Protein AF-A0A7C3KY10-F1 (afdb_monomer_lite)

Structure (mmCIF, N/CA/C/O backbone):
data_AF-A0A7C3KY10-F1
#
_entry.id   AF-A0A7C3KY10-F1
#
loop_
_atom_site.group_PDB
_atom_site.id
_atom_site.type_symbol
_atom_site.label_atom_id
_atom_site.label_alt_id
_atom_site.label_comp_id
_atom_site.label_asym_id
_atom_site.label_entity_id
_atom_site.label_seq_id
_atom_site.pdbx_PDB_ins_code
_atom_site.Cartn_x
_atom_site.Cartn_y
_atom_site.Cartn_z
_atom_site.occupancy
_atom_site.B_iso_or_equiv
_atom_site.auth_seq_id
_atom_site.auth_comp_id
_atom_site.auth_asym_id
_atom_site.auth_atom_id
_atom_site.pdbx_PDB_model_num
ATOM 1 N N . GLU A 1 1 ? -2.199 -10.062 2.944 1.00 83.62 1 GLU A N 1
ATOM 2 C CA . GLU A 1 1 ? -1.175 -9.266 3.661 1.00 83.62 1 GLU A CA 1
ATOM 3 C C . GLU A 1 1 ? 0.148 -9.323 2.908 1.00 83.62 1 GLU A C 1
ATOM 5 O O . GLU A 1 1 ? 0.323 -10.213 2.085 1.00 83.62 1 GLU A O 1
ATOM 10 N N . VAL A 1 2 ? 1.056 -8.379 3.153 1.00 85.50 2 VAL A N 1
ATOM 11 C CA . VAL A 1 2 ? 2.423 -8.386 2.611 1.00 85.50 2 VAL A CA 1
ATOM 12 C C . VAL A 1 2 ? 3.393 -7.880 3.669 1.00 85.50 2 VAL A C 1
ATOM 14 O O . VAL A 1 2 ? 3.061 -6.976 4.436 1.00 85.50 2 VAL A O 1
ATOM 17 N N . ARG A 1 3 ? 4.601 -8.444 3.701 1.00 85.19 3 ARG A N 1
ATOM 18 C CA . ARG A 1 3 ? 5.693 -7.936 4.534 1.00 85.19 3 ARG A CA 1
ATOM 19 C C . ARG A 1 3 ? 6.421 -6.824 3.790 1.00 85.19 3 ARG A C 1
ATOM 21 O O . ARG A 1 3 ? 6.839 -6.998 2.648 1.00 85.19 3 ARG A O 1
ATOM 28 N N . VAL A 1 4 ? 6.556 -5.677 4.436 1.00 83.50 4 VAL A N 1
ATOM 29 C CA . VAL A 1 4 ? 7.204 -4.483 3.896 1.00 83.50 4 VAL A CA 1
ATOM 30 C C . VAL A 1 4 ? 8.266 -4.009 4.866 1.00 83.50 4 VAL A C 1
ATOM 32 O O . VAL A 1 4 ? 7.998 -3.824 6.049 1.00 83.50 4 VAL A O 1
ATOM 35 N N . ARG A 1 5 ? 9.461 -3.748 4.343 1.00 80.88 5 ARG A N 1
ATOM 36 C CA . ARG A 1 5 ? 10.532 -3.117 5.104 1.00 80.88 5 ARG A CA 1
ATOM 37 C C . ARG A 1 5 ? 10.385 -1.602 5.030 1.00 80.88 5 ARG A C 1
ATOM 39 O O . ARG A 1 5 ? 10.459 -1.019 3.949 1.00 80.88 5 ARG A O 1
ATOM 46 N N . GLY A 1 6 ? 10.118 -0.979 6.171 1.00 73.56 6 GLY A N 1
ATOM 47 C CA . GLY A 1 6 ? 9.909 0.460 6.298 1.00 73.56 6 GLY A CA 1
ATOM 48 C C . GLY A 1 6 ? 11.179 1.242 6.640 1.00 73.56 6 GLY A C 1
ATOM 49 O O . GLY A 1 6 ? 12.295 0.721 6.631 1.00 73.56 6 GLY A O 1
ATOM 50 N N . LYS A 1 7 ? 10.989 2.524 6.984 1.00 70.06 7 LYS A N 1
ATOM 51 C CA . LYS A 1 7 ? 12.054 3.397 7.504 1.00 70.06 7 LYS A CA 1
ATOM 52 C C . LYS A 1 7 ? 12.702 2.755 8.739 1.00 70.06 7 LYS A C 1
ATOM 54 O O . LYS A 1 7 ? 11.994 2.209 9.584 1.00 70.06 7 LYS A O 1
ATOM 59 N N . GLY A 1 8 ? 14.030 2.836 8.828 1.00 75.06 8 GLY A N 1
ATOM 60 C CA . GLY A 1 8 ? 14.803 2.235 9.920 1.00 75.06 8 GLY A CA 1
ATOM 61 C C . GLY A 1 8 ? 15.005 0.724 9.790 1.00 75.06 8 GLY A C 1
ATOM 62 O O . GLY A 1 8 ? 15.308 0.086 10.786 1.00 75.06 8 GLY A O 1
ATOM 63 N N . MET A 1 9 ? 14.814 0.152 8.590 1.00 72.44 9 MET A N 1
ATOM 64 C CA . MET A 1 9 ? 14.964 -1.288 8.310 1.00 72.44 9 MET A CA 1
ATOM 65 C C . MET A 1 9 ? 14.000 -2.188 9.094 1.00 72.44 9 MET A C 1
ATOM 67 O O . MET A 1 9 ? 14.241 -3.381 9.244 1.00 72.44 9 MET A O 1
ATOM 71 N N . LYS A 1 10 ? 12.880 -1.629 9.556 1.00 70.62 10 LYS A N 1
ATOM 72 C CA . LYS A 1 10 ? 11.896 -2.358 10.355 1.00 70.62 10 LYS A CA 1
ATOM 73 C C . LYS A 1 10 ? 10.869 -3.025 9.463 1.00 70.62 10 LYS A C 1
ATOM 75 O O . LYS A 1 10 ? 10.248 -2.365 8.623 1.00 70.62 10 LYS A O 1
ATOM 80 N N . ASP A 1 11 ? 10.689 -4.320 9.667 1.00 78.06 11 ASP A N 1
ATOM 81 C CA . ASP A 1 11 ? 9.673 -5.092 8.973 1.00 78.06 11 ASP A CA 1
ATOM 82 C C . ASP A 1 11 ? 8.288 -4.779 9.543 1.00 78.06 11 ASP A C 1
ATOM 84 O O . ASP A 1 11 ? 8.090 -4.600 10.745 1.00 78.06 11 ASP A O 1
ATOM 88 N N . ARG A 1 12 ? 7.316 -4.653 8.644 1.00 77.19 12 ARG A N 1
ATOM 89 C CA . ARG A 1 12 ? 5.925 -4.324 8.946 1.00 77.19 12 ARG A CA 1
ATOM 90 C C . ARG A 1 12 ? 5.028 -5.218 8.113 1.00 77.19 12 ARG A C 1
ATOM 92 O O . ARG A 1 12 ? 5.374 -5.581 6.988 1.00 77.19 12 ARG A O 1
ATOM 99 N N . VAL A 1 13 ? 3.852 -5.533 8.634 1.00 80.38 13 VAL A N 1
ATOM 100 C CA . VAL A 1 13 ? 2.818 -6.226 7.867 1.00 80.38 13 VAL A CA 1
ATOM 101 C C . VAL A 1 13 ? 1.839 -5.182 7.345 1.00 80.38 13 VAL A C 1
ATOM 103 O O . VAL A 1 13 ? 1.191 -4.491 8.124 1.00 80.38 13 VAL A O 1
ATOM 106 N N . ALA A 1 14 ? 1.733 -5.058 6.024 1.00 83.75 14 ALA A N 1
ATOM 107 C CA . ALA A 1 14 ? 0.681 -4.278 5.391 1.00 83.75 14 ALA A CA 1
ATOM 108 C C . ALA A 1 14 ? -0.514 -5.185 5.085 1.00 83.75 14 ALA A C 1
ATOM 110 O O . ALA A 1 14 ? -0.405 -6.194 4.376 1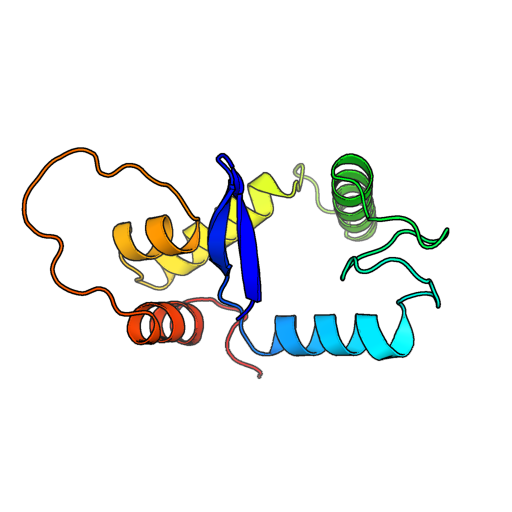.00 83.75 14 ALA A O 1
ATOM 111 N N . LEU A 1 15 ? -1.667 -4.813 5.633 1.00 86.75 15 LEU A N 1
ATOM 112 C CA . LEU A 1 15 ? -2.929 -5.507 5.422 1.00 86.75 15 LEU A CA 1
ATOM 113 C C . LEU A 1 15 ? -3.684 -4.879 4.253 1.00 86.75 15 LEU A C 1
ATOM 115 O O . LEU A 1 15 ? -3.695 -3.664 4.076 1.00 86.75 15 LEU A O 1
ATOM 119 N N . PHE A 1 16 ? -4.308 -5.728 3.448 1.00 86.31 16 PHE A N 1
ATOM 120 C CA . PHE A 1 16 ? -5.104 -5.330 2.297 1.00 86.31 16 PHE A CA 1
ATOM 121 C C . PHE A 1 16 ? -6.193 -6.372 2.048 1.00 86.31 16 PHE A C 1
ATOM 123 O O . PHE A 1 16 ? -5.997 -7.549 2.357 1.00 86.31 16 PHE A O 1
ATOM 130 N N . GLY A 1 17 ? -7.326 -5.925 1.505 1.00 87.56 17 GLY A N 1
ATOM 131 C CA . GLY A 1 17 ? -8.456 -6.786 1.158 1.00 87.56 17 GLY A CA 1
ATOM 132 C C . GLY A 1 17 ? -8.358 -7.397 -0.241 1.00 87.56 17 GLY A C 1
ATOM 133 O O . GLY A 1 17 ? -7.413 -7.139 -0.998 1.00 87.56 17 GLY A O 1
ATOM 134 N N . ASP A 1 18 ? -9.386 -8.162 -0.600 1.00 90.00 18 ASP A N 1
ATOM 135 C CA . ASP A 1 18 ? -9.446 -8.929 -1.848 1.00 90.00 18 ASP A CA 1
ATOM 136 C C . ASP A 1 18 ? -9.274 -8.094 -3.119 1.00 90.00 18 ASP A C 1
ATOM 138 O O . ASP A 1 18 ? -8.547 -8.546 -4.007 1.00 90.00 18 ASP A O 1
ATOM 142 N N . PRO A 1 19 ? -9.811 -6.861 -3.233 1.00 92.06 19 PRO A N 1
ATOM 143 C CA . PRO A 1 19 ? -9.602 -6.070 -4.444 1.00 92.06 19 PRO A CA 1
ATOM 144 C C . PRO A 1 19 ? -8.127 -5.749 -4.703 1.00 92.06 19 PRO A C 1
ATOM 146 O O . PRO A 1 19 ? -7.672 -5.783 -5.846 1.00 92.06 19 PRO A O 1
ATOM 149 N N . CYS A 1 20 ? -7.348 -5.502 -3.646 1.00 92.94 20 CYS A N 1
ATOM 150 C CA . CYS A 1 20 ? -5.908 -5.291 -3.773 1.00 92.94 20 CYS A CA 1
ATOM 151 C C . CYS A 1 20 ? -5.191 -6.593 -4.149 1.00 92.94 20 CYS A C 1
ATOM 153 O O . CYS A 1 20 ? -4.347 -6.592 -5.044 1.00 92.94 20 CYS A O 1
ATOM 155 N N . ALA A 1 21 ? -5.569 -7.713 -3.524 1.00 92.81 21 ALA A N 1
ATOM 156 C CA . ALA A 1 21 ? -5.014 -9.024 -3.852 1.00 92.81 21 ALA A CA 1
ATOM 157 C C . ALA A 1 21 ? -5.257 -9.392 -5.326 1.00 92.81 21 ALA A C 1
ATOM 159 O O . ALA A 1 21 ? -4.340 -9.830 -6.019 1.00 92.81 21 ALA A O 1
ATOM 160 N N . SER A 1 22 ? -6.473 -9.163 -5.826 1.00 95.06 22 SER A N 1
ATOM 161 C CA . SER A 1 22 ? -6.841 -9.402 -7.222 1.00 95.06 22 SER A CA 1
ATOM 162 C C . SER A 1 22 ? -6.081 -8.490 -8.182 1.00 95.06 22 SER A C 1
ATOM 164 O O . SER A 1 22 ? -5.569 -8.980 -9.185 1.00 95.06 22 SER A O 1
ATOM 166 N N . ALA A 1 23 ? -5.913 -7.207 -7.850 1.00 95.50 23 ALA A N 1
ATOM 167 C CA . ALA A 1 23 ? -5.109 -6.288 -8.655 1.00 95.50 23 ALA A CA 1
ATOM 168 C C . ALA A 1 23 ? -3.629 -6.710 -8.725 1.00 95.50 23 ALA A C 1
ATOM 170 O O . ALA A 1 23 ? -3.031 -6.682 -9.797 1.00 95.50 23 ALA A O 1
ATOM 171 N N . ILE A 1 24 ? -3.042 -7.160 -7.608 1.00 95.06 24 ILE A N 1
ATOM 172 C CA . ILE A 1 24 ? -1.658 -7.662 -7.583 1.00 95.06 24 ILE A CA 1
ATOM 173 C C . ILE A 1 24 ? -1.524 -8.928 -8.439 1.00 95.06 24 ILE A C 1
ATOM 175 O O . ILE A 1 24 ? -0.568 -9.045 -9.204 1.00 95.06 24 ILE A O 1
ATOM 179 N N . ARG A 1 25 ? -2.480 -9.862 -8.351 1.00 96.00 25 ARG A N 1
ATOM 180 C CA . ARG A 1 25 ? -2.488 -11.073 -9.190 1.00 96.00 25 ARG A CA 1
ATOM 181 C C . ARG A 1 25 ? -2.598 -10.739 -10.675 1.00 96.00 25 ARG A C 1
ATOM 183 O O . ARG A 1 25 ? -1.851 -11.299 -11.471 1.00 96.00 25 ARG A O 1
ATOM 190 N N . ALA A 1 26 ? -3.488 -9.817 -11.038 1.00 97.19 26 ALA A N 1
ATOM 191 C CA . ALA A 1 26 ? -3.641 -9.367 -12.417 1.00 97.19 26 ALA A CA 1
ATOM 192 C C . ALA A 1 26 ? -2.348 -8.724 -12.939 1.00 97.19 26 ALA A C 1
ATOM 194 O O . ALA A 1 26 ? -1.880 -9.088 -14.015 1.00 97.19 26 ALA A O 1
ATOM 195 N N . TRP A 1 27 ? -1.713 -7.862 -12.136 1.00 95.81 27 TRP A N 1
ATOM 196 C CA . TRP A 1 27 ? -0.407 -7.283 -12.451 1.00 95.81 27 TRP A CA 1
ATOM 197 C C . TRP A 1 27 ? 0.645 -8.365 -12.724 1.00 95.81 27 TRP A C 1
ATOM 199 O O . TRP A 1 27 ? 1.289 -8.346 -13.771 1.00 95.81 27 TRP A O 1
ATOM 209 N N . LEU A 1 28 ? 0.790 -9.332 -11.813 1.00 95.19 28 LEU A N 1
ATOM 210 C CA . LEU A 1 28 ? 1.771 -10.414 -11.936 1.00 95.19 28 LEU A CA 1
ATOM 211 C C . LEU A 1 28 ? 1.544 -11.293 -13.171 1.00 95.19 28 LEU A C 1
ATOM 213 O O . LEU A 1 28 ? 2.517 -11.749 -13.762 1.00 95.19 28 LEU A O 1
ATOM 217 N N . LYS A 1 29 ? 0.282 -11.534 -13.541 1.00 96.00 29 LYS A N 1
ATOM 218 C CA . LYS A 1 29 ? -0.082 -12.434 -14.641 1.00 96.00 29 LYS A CA 1
ATOM 219 C C . LYS A 1 29 ? -0.073 -11.754 -16.012 1.00 96.00 29 LYS A C 1
ATOM 221 O O . LYS A 1 29 ? 0.234 -12.414 -16.998 1.00 96.00 29 LYS A O 1
ATOM 226 N N . HIS A 1 30 ? -0.446 -10.476 -16.086 1.00 95.19 30 HIS A N 1
ATOM 227 C CA . HIS A 1 30 ? -0.791 -9.833 -17.360 1.00 95.19 30 HIS A CA 1
ATOM 228 C C . HIS A 1 30 ? 0.043 -8.598 -17.704 1.00 95.19 30 HIS A C 1
ATOM 230 O O . HIS A 1 30 ? 0.182 -8.280 -18.880 1.00 95.19 30 HIS A O 1
ATOM 236 N N . GLU A 1 31 ? 0.583 -7.884 -16.715 1.00 93.69 31 GLU A N 1
ATOM 237 C CA . GLU A 1 31 ? 1.197 -6.568 -16.949 1.00 93.69 31 GLU A CA 1
ATOM 238 C C . GLU A 1 31 ? 2.690 -6.517 -16.606 1.00 93.69 31 GLU A C 1
ATOM 240 O O . GLU A 1 31 ? 3.428 -5.700 -17.166 1.00 93.69 31 GLU A O 1
ATOM 245 N N . ARG A 1 32 ? 3.155 -7.365 -15.679 1.00 94.62 32 ARG A N 1
ATOM 246 C CA . ARG A 1 32 ? 4.552 -7.386 -15.250 1.00 94.62 32 ARG A CA 1
ATOM 247 C C . ARG A 1 32 ? 5.437 -7.923 -16.384 1.00 94.62 32 ARG A C 1
ATOM 249 O O . ARG A 1 32 ? 5.287 -9.085 -16.751 1.00 94.62 32 ARG A O 1
ATOM 256 N N . PRO A 1 33 ? 6.405 -7.140 -16.898 1.00 94.44 33 PRO A N 1
ATOM 257 C CA . PRO A 1 33 ? 7.331 -7.634 -17.909 1.00 94.44 33 PRO A CA 1
ATOM 258 C C . PRO A 1 33 ? 8.223 -8.747 -17.347 1.00 94.44 33 PRO A C 1
ATOM 260 O O . PRO A 1 33 ? 8.581 -8.736 -16.163 1.00 94.44 33 PRO A O 1
ATOM 263 N N . THR A 1 34 ? 8.632 -9.677 -18.210 1.00 94.00 34 THR A N 1
ATOM 264 C CA . THR A 1 34 ? 9.635 -10.695 -17.880 1.00 94.00 34 THR A CA 1
ATOM 265 C C . THR A 1 34 ? 10.964 -10.015 -17.556 1.00 94.00 34 THR A C 1
ATOM 267 O O . THR A 1 34 ? 11.498 -9.246 -18.350 1.00 94.00 34 THR A O 1
ATOM 270 N N . THR A 1 35 ? 11.489 -10.258 -16.356 1.00 94.81 35 THR A N 1
ATOM 271 C CA . THR A 1 35 ? 12.732 -9.650 -15.870 1.00 94.81 35 THR A CA 1
ATOM 272 C C . THR A 1 35 ? 13.329 -10.483 -14.741 1.00 94.81 35 THR A C 1
ATOM 274 O O . THR A 1 35 ? 12.590 -11.115 -13.985 1.00 94.81 35 THR A O 1
ATOM 277 N N . SER A 1 36 ? 14.654 -10.427 -14.588 1.00 94.31 36 SER A N 1
ATOM 278 C CA . SER A 1 36 ? 15.395 -11.004 -13.460 1.00 94.31 36 SER A CA 1
ATOM 279 C C . SER A 1 36 ? 15.250 -10.205 -12.158 1.00 94.31 36 SER A C 1
ATOM 281 O O . SER A 1 36 ? 15.700 -10.653 -11.105 1.00 94.31 36 SER A O 1
ATOM 283 N N . SER A 1 37 ? 14.630 -9.017 -12.189 1.00 94.75 37 SER A N 1
ATOM 284 C CA . SER A 1 37 ? 14.452 -8.208 -10.983 1.00 94.75 37 SER A CA 1
ATOM 285 C C . SER A 1 37 ? 13.575 -8.928 -9.946 1.00 94.75 37 SER A C 1
ATOM 287 O O . SER A 1 37 ? 12.451 -9.321 -10.276 1.00 94.75 37 SER A O 1
ATOM 289 N N . PRO A 1 38 ? 13.994 -9.004 -8.666 1.00 93.12 38 PRO A N 1
ATOM 290 C CA . PRO A 1 38 ? 13.180 -9.582 -7.596 1.00 93.12 38 PRO A CA 1
ATOM 291 C C . PRO A 1 38 ? 12.078 -8.627 -7.101 1.00 93.12 38 PRO A C 1
ATOM 293 O O . PRO A 1 38 ? 11.349 -8.936 -6.162 1.00 93.12 38 PRO A O 1
ATOM 296 N N . ALA A 1 39 ? 11.964 -7.418 -7.665 1.00 94.38 39 ALA A N 1
ATOM 297 C CA . ALA A 1 39 ? 10.955 -6.455 -7.244 1.00 94.38 39 ALA A CA 1
ATOM 298 C C . ALA A 1 39 ? 9.544 -6.880 -7.693 1.00 94.38 39 ALA A C 1
ATOM 300 O O . ALA A 1 39 ? 9.330 -7.237 -8.855 1.00 94.38 39 ALA A O 1
ATOM 301 N N . LEU A 1 40 ? 8.566 -6.759 -6.784 1.00 93.56 40 LEU A N 1
ATOM 302 C CA . LEU A 1 40 ? 7.149 -6.994 -7.086 1.00 93.56 40 LEU A CA 1
ATOM 303 C C . LEU A 1 40 ? 6.655 -6.056 -8.199 1.00 93.56 40 LEU A C 1
ATOM 305 O O . LEU A 1 40 ? 6.048 -6.496 -9.176 1.00 93.56 40 LEU A O 1
ATOM 309 N N . PHE A 1 41 ? 6.977 -4.767 -8.069 1.00 95.56 41 PHE A N 1
ATOM 310 C CA . PHE A 1 41 ? 6.659 -3.737 -9.052 1.00 95.56 41 PHE A CA 1
ATOM 311 C C . PHE A 1 41 ? 7.924 -3.280 -9.776 1.00 95.56 41 PHE A C 1
ATOM 313 O O . PHE A 1 41 ? 8.896 -2.832 -9.155 1.00 95.56 41 PHE A O 1
ATOM 320 N N . VAL A 1 42 ? 7.880 -3.362 -11.102 1.00 96.50 42 VAL A N 1
ATOM 321 C CA . VAL A 1 42 ? 8.964 -2.976 -12.006 1.00 96.50 42 VAL A CA 1
ATOM 322 C C . VAL A 1 42 ? 8.458 -1.960 -13.024 1.00 96.50 42 VAL A C 1
ATOM 324 O O . VAL A 1 42 ? 7.260 -1.841 -13.275 1.00 96.50 42 VAL A O 1
ATOM 327 N N . ASN A 1 43 ? 9.375 -1.186 -13.588 1.00 94.00 43 ASN A N 1
ATOM 328 C CA . ASN A 1 43 ? 9.098 -0.298 -14.703 1.00 94.00 43 ASN A CA 1
ATOM 329 C C . ASN A 1 43 ? 9.097 -1.080 -16.033 1.00 94.00 43 ASN A C 1
ATOM 331 O O . ASN A 1 43 ? 9.440 -2.259 -16.083 1.00 94.00 43 ASN A O 1
ATOM 335 N N . ARG A 1 44 ? 8.754 -0.403 -17.136 1.00 90.44 44 ARG A N 1
ATOM 336 C CA . ARG A 1 44 ? 8.705 -1.006 -18.484 1.00 90.44 44 ARG A CA 1
ATOM 337 C C . ARG A 1 44 ? 10.039 -1.580 -18.977 1.00 90.44 44 ARG A C 1
ATOM 339 O O . ARG A 1 44 ? 10.033 -2.396 -19.882 1.00 90.44 44 ARG A O 1
ATOM 346 N N . ARG A 1 45 ? 11.167 -1.151 -18.401 1.00 92.19 45 ARG A N 1
ATOM 347 C CA . ARG A 1 45 ? 12.513 -1.662 -18.708 1.00 92.19 45 ARG A CA 1
ATOM 348 C C . ARG A 1 45 ? 12.916 -2.834 -17.797 1.00 92.19 45 ARG A C 1
ATOM 350 O O . ARG A 1 45 ? 14.070 -3.234 -17.810 1.00 92.19 45 ARG A O 1
ATOM 357 N N . GLY A 1 46 ? 12.014 -3.333 -16.946 1.00 93.31 46 GLY A N 1
ATOM 358 C CA . GLY A 1 46 ? 12.282 -4.421 -15.997 1.00 93.31 46 GLY A CA 1
ATOM 359 C C . GLY A 1 46 ? 13.009 -4.001 -14.711 1.00 93.31 46 GLY A C 1
ATOM 360 O O . GLY A 1 46 ? 13.193 -4.818 -13.814 1.00 93.31 46 GLY A O 1
ATOM 361 N N . GLY A 1 47 ? 13.389 -2.729 -14.562 1.00 95.62 47 GLY A N 1
ATOM 362 C CA . GLY A 1 47 ? 14.021 -2.225 -13.338 1.00 95.62 47 GLY A CA 1
ATOM 363 C C . GLY A 1 47 ? 13.014 -1.990 -12.208 1.00 95.62 47 GLY A C 1
ATOM 364 O O . GLY A 1 47 ? 11.833 -1.765 -12.463 1.00 95.62 47 GLY A O 1
ATOM 365 N N . ARG A 1 48 ? 13.469 -1.975 -10.947 1.00 95.81 48 ARG A N 1
ATOM 366 C CA . ARG A 1 48 ? 12.618 -1.663 -9.781 1.00 95.81 48 ARG A CA 1
ATOM 367 C C . ARG A 1 48 ? 11.889 -0.327 -9.972 1.00 95.81 48 ARG A C 1
ATOM 369 O O . ARG A 1 48 ? 12.485 0.667 -10.389 1.00 95.81 48 ARG A O 1
ATOM 376 N N . LEU A 1 49 ? 10.598 -0.293 -9.641 1.00 95.19 49 LEU A N 1
ATOM 377 C CA . LEU A 1 49 ? 9.817 0.940 -9.693 1.00 95.19 49 LEU A CA 1
ATOM 378 C C . LEU A 1 49 ? 10.351 1.967 -8.677 1.00 95.19 49 LEU A C 1
ATOM 380 O O . LEU A 1 49 ? 10.533 1.647 -7.503 1.00 95.19 49 LEU A O 1
ATOM 384 N N . THR A 1 50 ? 10.581 3.204 -9.121 1.00 94.38 50 THR A N 1
ATOM 385 C CA . THR A 1 50 ? 11.047 4.293 -8.244 1.00 94.38 50 THR A CA 1
ATOM 386 C C . THR A 1 50 ? 9.877 5.057 -7.622 1.00 94.38 50 THR A C 1
ATOM 388 O O . THR A 1 50 ? 8.764 5.068 -8.156 1.00 94.38 50 THR A O 1
ATOM 391 N N . THR A 1 51 ? 10.138 5.765 -6.521 1.00 92.25 51 THR A N 1
ATOM 392 C CA . THR A 1 51 ? 9.165 6.659 -5.869 1.00 92.25 51 THR A CA 1
ATOM 393 C C . THR A 1 51 ? 8.653 7.743 -6.819 1.00 92.25 51 THR A C 1
ATOM 395 O O . THR A 1 51 ? 7.445 7.969 -6.895 1.00 92.25 51 THR A O 1
ATOM 398 N N . ARG A 1 52 ? 9.545 8.355 -7.609 1.00 93.12 52 ARG A N 1
ATOM 399 C CA . ARG A 1 52 ? 9.190 9.360 -8.624 1.00 93.12 52 ARG A CA 1
ATOM 400 C C . ARG A 1 52 ? 8.289 8.772 -9.709 1.00 93.12 52 ARG A C 1
ATOM 402 O O . ARG A 1 52 ? 7.299 9.389 -10.089 1.00 93.12 52 ARG A O 1
ATOM 409 N N . THR A 1 53 ? 8.586 7.560 -10.184 1.00 93.88 53 THR A N 1
ATOM 410 C CA . THR A 1 53 ? 7.729 6.883 -11.169 1.00 93.88 53 THR A CA 1
ATOM 411 C C . THR A 1 53 ? 6.338 6.619 -10.599 1.00 93.88 53 THR A C 1
ATOM 413 O O . THR A 1 53 ? 5.352 6.884 -11.281 1.00 93.88 53 THR A O 1
ATOM 416 N N . LEU A 1 54 ? 6.238 6.162 -9.347 1.00 93.94 54 LEU A N 1
ATOM 417 C CA . LEU A 1 54 ? 4.950 5.940 -8.688 1.00 93.94 54 LEU A CA 1
ATOM 418 C C . LEU A 1 54 ? 4.136 7.239 -8.568 1.00 93.94 54 LEU A C 1
ATOM 420 O O . LEU A 1 54 ? 2.957 7.255 -8.913 1.00 93.94 54 LEU A O 1
ATOM 424 N N . GLN A 1 55 ? 4.764 8.336 -8.135 1.00 93.62 55 GLN A N 1
ATOM 425 C CA . GLN A 1 55 ? 4.118 9.652 -8.070 1.00 93.62 55 GLN A CA 1
ATOM 426 C C . GLN A 1 55 ? 3.592 10.088 -9.445 1.00 93.62 55 GLN A C 1
ATOM 428 O O . GLN A 1 55 ? 2.441 10.508 -9.553 1.00 93.62 55 GLN A O 1
ATOM 433 N N . ASN A 1 56 ? 4.388 9.910 -10.503 1.00 93.50 56 ASN A N 1
ATOM 434 C CA . ASN A 1 56 ? 3.977 10.226 -11.871 1.00 93.50 56 ASN A CA 1
ATOM 435 C C . ASN A 1 56 ? 2.796 9.367 -12.341 1.00 93.50 56 ASN A C 1
ATOM 437 O O . ASN A 1 56 ? 1.898 9.879 -13.007 1.00 93.50 56 ASN A O 1
ATOM 441 N N . VAL A 1 57 ? 2.765 8.076 -11.990 1.00 93.62 57 VAL A N 1
ATOM 442 C CA . VAL A 1 57 ? 1.636 7.186 -12.307 1.00 93.62 57 VAL A CA 1
ATOM 443 C C . VAL A 1 57 ? 0.356 7.679 -11.637 1.00 93.62 57 VAL A C 1
ATOM 445 O O . VAL A 1 57 ? -0.664 7.808 -12.314 1.00 93.62 57 VAL A O 1
ATOM 448 N N . VAL A 1 58 ? 0.409 8.011 -10.343 1.00 94.06 58 VAL A N 1
ATOM 449 C CA . VAL A 1 58 ? -0.750 8.541 -9.603 1.00 94.06 58 VAL A CA 1
ATOM 450 C C . VAL A 1 58 ? -1.227 9.857 -10.220 1.00 94.06 58 VAL A C 1
ATOM 452 O O . VAL A 1 58 ? -2.411 9.999 -10.518 1.00 94.06 58 VAL A O 1
ATOM 455 N N . GLN A 1 59 ? -0.309 10.781 -10.510 1.00 92.88 59 GLN A N 1
ATOM 456 C CA . GLN A 1 59 ? -0.645 12.065 -11.129 1.00 92.88 59 GLN A CA 1
ATOM 457 C C . GLN A 1 59 ? -1.243 11.909 -12.529 1.00 92.88 59 GLN A C 1
ATOM 459 O O . GLN A 1 59 ? -2.200 12.599 -12.879 1.00 92.88 59 GLN A O 1
ATOM 464 N N . ARG A 1 60 ? -0.726 10.976 -13.334 1.00 93.19 60 ARG A N 1
ATOM 465 C CA . ARG A 1 60 ? -1.288 10.681 -14.654 1.00 93.19 60 ARG A CA 1
ATOM 466 C C . ARG A 1 60 ? -2.712 10.143 -14.540 1.00 93.19 60 ARG A C 1
ATOM 468 O O . ARG A 1 60 ? -3.582 10.604 -15.269 1.00 93.19 60 ARG A O 1
ATOM 475 N N . ARG A 1 61 ? -2.964 9.196 -13.628 1.00 93.75 61 ARG A N 1
ATOM 476 C CA . ARG A 1 61 ? -4.310 8.638 -13.406 1.00 93.75 61 ARG A CA 1
ATOM 477 C C . ARG A 1 61 ? -5.288 9.700 -12.917 1.00 93.75 61 ARG A C 1
ATOM 479 O O . ARG A 1 61 ? -6.387 9.776 -13.446 1.00 93.75 61 ARG A O 1
ATOM 486 N N . ARG A 1 62 ? -4.860 10.565 -11.998 1.00 92.69 62 ARG A N 1
ATOM 487 C CA . ARG A 1 62 ? -5.637 11.722 -11.537 1.00 92.69 62 ARG A CA 1
ATOM 488 C C . ARG A 1 62 ? -6.099 12.610 -12.694 1.00 92.69 62 ARG A C 1
ATOM 490 O O . ARG A 1 62 ? -7.286 12.891 -12.796 1.00 92.69 62 ARG A O 1
ATOM 497 N N . ARG A 1 63 ? -5.168 13.009 -13.572 1.00 92.06 63 ARG A N 1
ATOM 498 C CA . ARG A 1 63 ? -5.466 13.849 -14.747 1.00 92.06 63 ARG A CA 1
ATOM 499 C C . ARG A 1 63 ? -6.461 13.177 -15.691 1.00 92.06 63 ARG A C 1
ATOM 501 O O . ARG A 1 63 ? -7.397 13.823 -16.132 1.00 92.06 63 ARG A O 1
ATOM 508 N N . LEU A 1 64 ? -6.279 11.882 -15.958 1.00 94.31 64 LEU A N 1
ATOM 509 C CA . LEU A 1 64 ? -7.186 11.109 -16.816 1.00 94.31 64 LEU A CA 1
ATOM 510 C C . LEU A 1 64 ? -8.605 10.992 -16.242 1.00 94.31 64 LEU A C 1
ATOM 512 O O . LEU A 1 64 ? -9.548 10.842 -17.005 1.00 94.31 64 LEU A O 1
ATOM 516 N N . LEU A 1 65 ? -8.751 11.051 -14.918 1.00 94.31 65 LEU A N 1
ATOM 517 C CA . LEU A 1 65 ? -10.041 11.002 -14.228 1.00 94.31 65 LEU A CA 1
ATOM 518 C C . LEU A 1 65 ? -10.664 12.392 -14.002 1.00 94.31 65 LEU A C 1
ATOM 520 O O . LEU A 1 65 ? -11.721 12.473 -13.388 1.00 94.31 65 LEU A O 1
ATOM 524 N N . GLY A 1 66 ? -10.017 13.479 -14.441 1.00 93.00 66 GLY A N 1
ATOM 525 C CA . GLY A 1 66 ? -10.539 14.842 -14.273 1.00 93.00 66 GLY A CA 1
ATOM 526 C C . GLY A 1 66 ? -10.602 15.331 -12.820 1.00 93.00 66 GLY A C 1
ATOM 527 O O . GLY A 1 66 ? -11.364 16.239 -12.508 1.00 93.00 66 GLY A O 1
ATOM 528 N N . LEU A 1 67 ? -9.824 14.737 -11.910 1.00 90.12 67 LEU A N 1
ATOM 529 C CA . LEU A 1 67 ? -9.874 15.079 -10.485 1.00 90.12 67 LEU A CA 1
ATOM 530 C C . LEU A 1 67 ? -9.120 16.391 -10.219 1.00 90.12 67 LEU A C 1
ATOM 532 O O . LEU A 1 67 ? -7.923 16.480 -10.505 1.00 90.12 67 LEU A O 1
ATOM 536 N N . GLY A 1 68 ? -9.813 17.391 -9.661 1.00 79.62 68 GLY A N 1
ATOM 537 C CA . GLY A 1 68 ? -9.296 18.753 -9.460 1.00 79.62 68 GLY A CA 1
ATOM 538 C C . GLY A 1 68 ? -8.156 18.853 -8.441 1.00 79.62 68 GLY A C 1
ATOM 539 O O . GLY A 1 68 ? -7.089 19.385 -8.757 1.00 79.62 68 GLY A O 1
ATOM 540 N N . GLU A 1 69 ? -8.326 18.280 -7.249 1.00 81.94 69 GLU A N 1
ATOM 541 C CA . GLU A 1 69 ? -7.327 18.365 -6.174 1.00 81.94 69 GLU A CA 1
ATOM 542 C C . GLU A 1 69 ? -6.091 17.480 -6.420 1.00 81.94 69 GLU A C 1
ATOM 544 O O . GLU A 1 69 ? -6.209 16.417 -7.040 1.00 81.94 69 GLU A O 1
ATOM 549 N N . PRO A 1 70 ? -4.888 17.863 -5.940 1.00 83.62 70 PRO A N 1
ATOM 550 C CA . PRO A 1 70 ? -3.680 17.051 -6.065 1.00 83.62 70 PRO A CA 1
ATOM 551 C C . PRO A 1 70 ? -3.754 15.725 -5.290 1.00 83.62 70 PRO A C 1
ATOM 553 O O . PRO A 1 70 ? -3.527 15.658 -4.086 1.00 83.62 70 PRO A O 1
ATOM 556 N N . ILE A 1 71 ? -3.950 14.624 -6.014 1.00 90.56 71 ILE A N 1
ATOM 557 C CA . ILE A 1 71 ? -3.844 13.269 -5.464 1.00 90.56 71 ILE A CA 1
ATOM 558 C C . ILE A 1 71 ? -2.391 12.800 -5.537 1.00 90.56 71 ILE A C 1
ATOM 560 O O . ILE A 1 71 ? -1.783 12.700 -6.604 1.00 90.56 71 ILE A O 1
ATOM 564 N N . THR A 1 72 ? -1.841 12.487 -4.372 1.00 90.44 72 THR A N 1
ATOM 565 C CA . THR A 1 72 ? -0.493 11.955 -4.153 1.00 90.44 72 THR A CA 1
ATOM 566 C C . THR A 1 72 ? -0.544 10.634 -3.375 1.00 90.44 72 THR A C 1
ATOM 568 O O . THR A 1 72 ? -1.533 10.353 -2.693 1.00 90.44 72 THR A O 1
ATOM 571 N N . PRO A 1 73 ? 0.535 9.828 -3.368 1.00 90.38 73 PRO A N 1
ATOM 572 C CA . PRO A 1 73 ? 0.614 8.658 -2.491 1.00 90.38 73 PRO A CA 1
ATOM 573 C C . PRO A 1 73 ? 0.369 8.973 -1.004 1.00 90.38 73 PRO A C 1
ATOM 575 O O . PRO A 1 73 ? -0.181 8.141 -0.287 1.00 90.38 73 PRO A O 1
ATOM 578 N N . HIS A 1 74 ? 0.743 10.172 -0.537 1.00 87.88 74 HIS A N 1
ATOM 579 C CA . HIS A 1 74 ? 0.469 10.598 0.836 1.00 87.88 74 HIS A CA 1
ATOM 580 C C . HIS A 1 74 ? -1.027 10.852 1.060 1.00 87.88 74 HIS A C 1
ATOM 582 O O . HIS A 1 74 ? -1.576 10.353 2.036 1.00 87.88 74 HIS A O 1
ATOM 588 N N . SER A 1 75 ? -1.705 11.524 0.121 1.00 89.44 75 SER A N 1
ATOM 589 C CA . SER A 1 75 ? -3.162 11.712 0.202 1.00 89.44 75 SER A CA 1
ATOM 590 C C . SER A 1 75 ? -3.920 10.379 0.186 1.00 89.44 75 SER A C 1
ATOM 592 O O . SER A 1 75 ? -4.819 10.198 0.992 1.00 89.44 75 SER A O 1
ATOM 594 N N . LEU A 1 76 ? -3.488 9.392 -0.617 1.00 90.38 76 LEU A N 1
ATOM 595 C CA . LEU A 1 76 ? -4.095 8.052 -0.626 1.00 90.38 76 LEU A CA 1
ATOM 596 C C . LEU A 1 76 ? -3.937 7.341 0.725 1.00 90.38 76 LEU A C 1
ATOM 598 O O . LEU A 1 76 ? -4.867 6.690 1.198 1.00 90.38 76 LEU A O 1
ATOM 602 N N . ARG A 1 77 ? -2.770 7.483 1.369 1.00 88.94 77 ARG A N 1
ATOM 603 C CA . ARG A 1 77 ? -2.548 6.978 2.731 1.00 88.94 77 ARG A CA 1
ATOM 604 C C . ARG A 1 77 ? -3.459 7.681 3.740 1.00 88.94 77 ARG A C 1
ATOM 606 O O . ARG A 1 77 ? -3.997 7.016 4.620 1.00 88.94 77 ARG A O 1
ATOM 613 N N . HIS A 1 78 ? -3.621 8.997 3.623 1.00 87.00 78 HIS A N 1
ATOM 614 C CA . HIS A 1 78 ? -4.504 9.755 4.502 1.00 87.00 78 HIS A CA 1
ATOM 615 C C . HIS A 1 78 ? -5.960 9.307 4.334 1.00 87.00 78 HIS A C 1
ATOM 617 O O . HIS A 1 78 ? -6.593 8.947 5.318 1.00 87.00 78 HIS A O 1
ATOM 623 N N . SER A 1 79 ? -6.450 9.182 3.097 1.00 89.81 79 SER A N 1
ATOM 624 C CA . SER A 1 79 ? -7.791 8.658 2.817 1.00 89.81 79 SER A CA 1
ATOM 625 C C . SER A 1 79 ? -8.001 7.259 3.397 1.00 89.81 79 SER A C 1
ATOM 627 O O . SER A 1 79 ? -9.051 6.999 3.972 1.00 89.81 79 SER A O 1
ATOM 629 N N . PHE A 1 80 ? -7.008 6.366 3.307 1.00 89.75 80 PHE A N 1
ATOM 630 C CA . PHE A 1 80 ? -7.071 5.048 3.951 1.00 89.75 80 PHE A CA 1
ATOM 631 C C . PHE A 1 80 ? -7.287 5.158 5.469 1.00 89.75 80 PHE A C 1
ATOM 633 O O . PHE A 1 80 ? -8.164 4.488 6.013 1.00 89.75 80 PHE A O 1
ATOM 640 N N . ALA A 1 81 ? -6.534 6.029 6.143 1.00 87.75 81 ALA A N 1
ATOM 641 C CA . ALA A 1 81 ? -6.678 6.264 7.578 1.00 87.75 81 ALA A CA 1
ATOM 642 C C . ALA A 1 81 ? -8.051 6.847 7.930 1.00 87.75 81 ALA A C 1
ATOM 644 O O . ALA A 1 81 ? -8.739 6.317 8.800 1.00 87.75 81 ALA A O 1
ATOM 645 N N . THR A 1 82 ? -8.479 7.880 7.205 1.00 87.81 82 THR A N 1
ATOM 646 C CA . THR A 1 82 ? -9.782 8.525 7.388 1.00 87.81 82 THR A CA 1
ATOM 647 C C . THR A 1 82 ? -10.927 7.544 7.165 1.00 87.81 82 THR A C 1
ATOM 649 O O . THR A 1 82 ? -11.867 7.517 7.949 1.00 87.81 82 THR A O 1
ATOM 652 N N . HIS A 1 83 ? -10.847 6.677 6.154 1.00 89.19 83 HIS A N 1
ATOM 653 C CA . HIS A 1 83 ? -11.860 5.648 5.925 1.00 89.19 83 HIS A CA 1
ATOM 654 C C . HIS A 1 83 ? -11.965 4.652 7.076 1.00 89.19 83 HIS A C 1
ATOM 656 O O . HIS A 1 83 ? -13.075 4.276 7.443 1.00 89.19 83 HIS A O 1
ATOM 662 N N . LEU A 1 84 ? -10.839 4.229 7.653 1.00 87.44 84 LEU A N 1
ATOM 663 C CA . LEU A 1 84 ? -10.861 3.344 8.814 1.00 87.44 84 LEU A CA 1
ATOM 664 C C . LEU A 1 84 ? -11.467 4.042 10.035 1.00 87.44 84 LEU A C 1
ATOM 666 O O . LEU A 1 84 ? -12.336 3.459 10.679 1.00 87.44 84 LEU A O 1
ATOM 670 N N . LEU A 1 85 ? -11.061 5.283 10.316 1.00 86.50 85 LEU A N 1
ATOM 671 C CA . LEU A 1 85 ? -11.597 6.079 11.426 1.00 86.50 85 LEU A CA 1
ATOM 672 C C . LEU A 1 85 ? -13.103 6.327 11.272 1.00 86.50 85 LEU A C 1
ATOM 674 O O . LEU A 1 85 ? -13.864 6.038 12.190 1.00 86.50 85 LEU A O 1
ATOM 678 N N . ASN A 1 86 ? -13.550 6.766 10.093 1.00 85.56 86 ASN A N 1
ATOM 679 C CA . ASN A 1 86 ? -14.971 6.971 9.787 1.00 85.56 86 ASN A CA 1
ATOM 680 C C . ASN A 1 86 ? -15.762 5.663 9.844 1.00 85.56 86 ASN A C 1
ATOM 682 O O . ASN A 1 86 ? -16.933 5.647 10.208 1.00 85.56 86 ASN A O 1
ATOM 686 N N . GLY A 1 87 ? -15.114 4.550 9.500 1.00 85.81 87 GLY A N 1
ATOM 687 C CA . GLY A 1 87 ? -15.669 3.221 9.670 1.00 85.81 87 GLY A CA 1
ATOM 688 C C . GLY A 1 87 ? -15.739 2.776 11.131 1.00 85.81 87 GLY A C 1
ATOM 689 O O . GLY A 1 87 ? -16.282 1.710 11.372 1.00 85.81 87 GLY A O 1
ATOM 690 N N . GLY A 1 88 ? -15.231 3.535 12.106 1.00 84.31 88 GLY A N 1
ATOM 691 C CA . GLY A 1 88 ? -15.254 3.198 13.534 1.00 84.31 88 GLY A CA 1
ATOM 692 C C . GLY A 1 88 ? -14.060 2.365 14.006 1.00 84.31 88 GLY A C 1
ATOM 693 O O . GLY A 1 88 ? -14.169 1.651 15.004 1.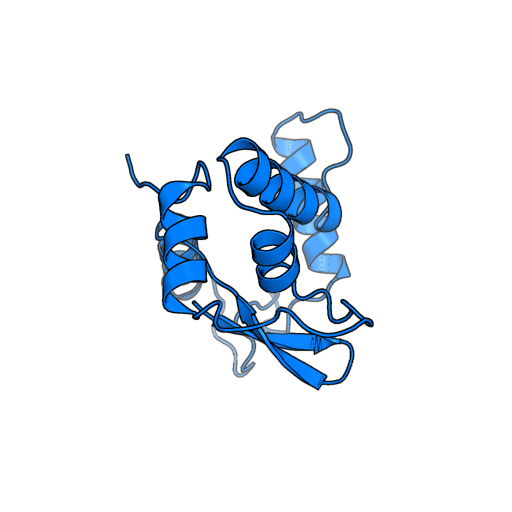00 84.31 88 GLY A O 1
ATOM 694 N N . ALA A 1 89 ? -12.940 2.389 13.278 1.00 85.56 89 ALA A N 1
ATOM 695 C CA . ALA A 1 89 ? -11.664 1.898 13.790 1.00 85.56 89 ALA A CA 1
ATOM 696 C C . ALA A 1 89 ? -11.102 2.876 14.828 1.00 85.56 89 ALA A C 1
ATOM 698 O O . ALA A 1 89 ? -11.193 4.090 14.655 1.00 85.56 89 ALA A O 1
ATOM 699 N N . ASP A 1 90 ? -10.471 2.360 15.879 1.00 84.75 90 ASP A N 1
ATOM 700 C CA . ASP A 1 90 ? -9.783 3.206 16.848 1.00 84.75 90 ASP A CA 1
ATOM 701 C C . ASP A 1 90 ? -8.472 3.774 16.268 1.00 84.75 90 ASP A C 1
ATOM 703 O O . ASP A 1 90 ? -7.801 3.154 15.434 1.00 84.75 90 ASP A O 1
ATOM 707 N N . LEU A 1 91 ? -8.087 4.967 16.732 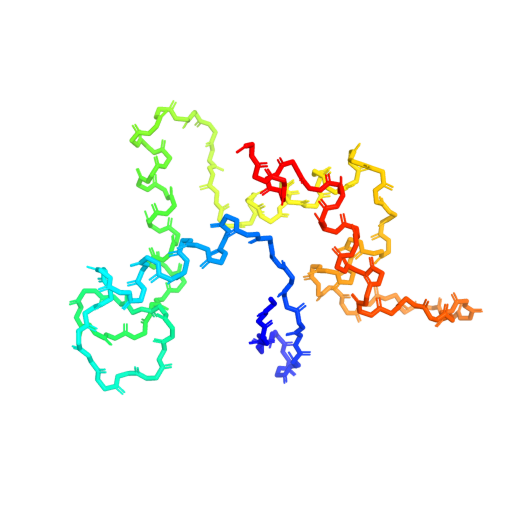1.00 81.38 91 LEU A N 1
ATOM 708 C CA . LEU A 1 91 ? -6.907 5.690 16.243 1.00 81.38 91 LEU A CA 1
ATOM 709 C C . LEU A 1 91 ? -5.611 4.880 16.382 1.00 81.38 91 LEU A C 1
ATOM 711 O O . LEU A 1 91 ? -4.740 4.948 15.515 1.00 81.38 91 LEU A O 1
ATOM 715 N N . LYS A 1 92 ? -5.495 4.082 17.442 1.00 76.25 92 LYS A N 1
ATOM 716 C CA . LYS A 1 92 ? -4.303 3.290 17.753 1.00 76.25 92 LYS A CA 1
ATOM 717 C C . LYS A 1 92 ? -4.144 2.114 16.785 1.00 76.25 92 LYS A C 1
ATOM 719 O O . LYS A 1 92 ? -3.047 1.903 16.267 1.00 76.25 92 LYS A O 1
ATOM 724 N N . THR A 1 93 ? -5.232 1.430 16.433 1.00 81.06 93 THR A N 1
ATOM 725 C CA . THR A 1 93 ? -5.267 0.443 15.345 1.00 81.06 93 THR A CA 1
ATOM 726 C C . THR A 1 93 ? -4.853 1.068 14.012 1.00 81.06 93 THR A C 1
ATOM 728 O O . THR A 1 93 ? -4.025 0.511 13.288 1.00 81.06 93 THR A O 1
ATOM 731 N N . VAL A 1 94 ? -5.374 2.255 13.685 1.00 83.69 94 VAL A N 1
ATOM 732 C CA . VAL A 1 94 ? -5.019 2.952 12.439 1.00 83.69 94 VAL A CA 1
ATOM 733 C C . VAL A 1 94 ? -3.533 3.330 12.413 1.00 83.69 94 VAL A C 1
ATOM 735 O O . VAL A 1 94 ? -2.864 3.118 11.401 1.00 83.69 94 VAL A O 1
ATOM 738 N N . GLN A 1 95 ? -2.974 3.811 13.524 1.00 79.50 95 GLN A N 1
ATOM 739 C CA . GLN A 1 95 ? -1.544 4.121 13.642 1.00 79.50 95 GLN A CA 1
ATOM 740 C C . GLN A 1 95 ? -0.649 2.888 13.449 1.00 79.50 95 GLN A C 1
ATOM 742 O O . GLN A 1 95 ? 0.360 2.971 12.738 1.00 79.50 95 GLN A O 1
ATOM 747 N N . GLN A 1 96 ? -1.030 1.742 14.024 1.00 79.19 96 GLN A N 1
ATOM 748 C CA . GLN A 1 96 ? -0.317 0.476 13.832 1.00 79.19 96 GLN A CA 1
ATOM 749 C C . GLN A 1 96 ? -0.336 0.036 12.362 1.00 79.19 96 GLN A C 1
ATOM 751 O O . GLN A 1 96 ? 0.713 -0.295 11.808 1.00 79.19 96 GLN A O 1
ATOM 756 N N . LEU A 1 97 ? -1.495 0.121 11.700 1.00 80.62 97 LEU A N 1
ATOM 757 C CA . LEU A 1 97 ? -1.650 -0.193 10.274 1.00 80.62 97 LEU A CA 1
ATOM 758 C C . LEU A 1 97 ? -0.828 0.730 9.363 1.00 80.62 97 LEU A C 1
ATOM 760 O O . LEU A 1 97 ? -0.329 0.299 8.324 1.00 80.62 97 LEU A O 1
ATOM 764 N N . LEU A 1 98 ? -0.670 1.998 9.746 1.00 79.38 98 LEU A N 1
ATOM 765 C CA . LEU A 1 98 ? 0.140 2.970 9.012 1.00 79.38 98 LEU A CA 1
ATOM 766 C C . LEU A 1 98 ? 1.644 2.858 9.288 1.00 79.38 98 LEU A C 1
ATOM 768 O O . LEU A 1 98 ? 2.445 3.451 8.560 1.00 79.38 98 LEU A O 1
ATOM 772 N N . GLY A 1 99 ? 2.039 2.099 10.309 1.00 69.50 99 GLY A N 1
ATOM 773 C CA . GLY A 1 99 ? 3.434 1.919 10.677 1.00 69.50 99 GLY A CA 1
ATOM 774 C C . GLY A 1 99 ? 4.058 3.141 11.356 1.00 69.50 99 GLY A C 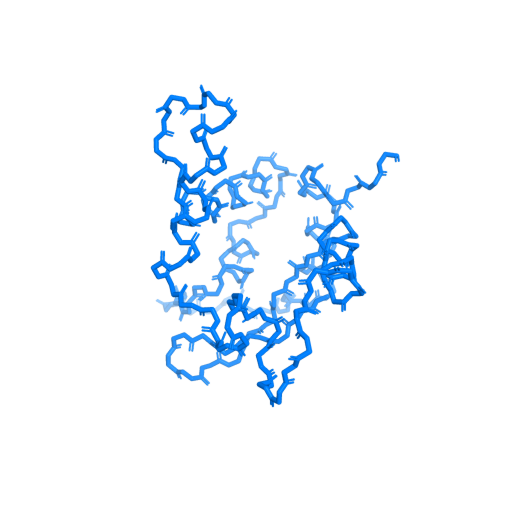1
ATOM 775 O O . GLY A 1 99 ? 5.242 3.416 11.154 1.00 69.50 99 GLY A O 1
ATOM 776 N N . HIS A 1 100 ? 3.293 3.886 12.154 1.00 66.88 100 HIS A N 1
ATOM 777 C CA . HIS A 1 100 ? 3.852 4.949 12.991 1.00 66.88 100 HIS A CA 1
ATOM 778 C C . HIS A 1 100 ? 4.406 4.329 14.278 1.00 66.88 100 HIS A C 1
ATOM 780 O O . HIS A 1 100 ? 3.712 3.599 14.975 1.00 66.88 100 HIS A O 1
ATOM 786 N N . GLU A 1 101 ? 5.690 4.559 14.549 1.00 49.28 101 GLU A N 1
ATOM 787 C CA . GLU A 1 101 ? 6.460 3.827 15.561 1.00 49.28 101 GLU A CA 1
ATOM 788 C C . GLU A 1 101 ? 6.659 4.581 16.887 1.00 49.28 101 GLU A C 1
ATOM 790 O O . GLU A 1 101 ? 7.626 4.334 17.593 1.00 49.28 101 GLU A O 1
ATOM 795 N N . SER A 1 102 ? 5.783 5.514 17.256 1.00 44.38 102 SER A N 1
ATOM 796 C CA . SER A 1 102 ? 5.902 6.167 18.563 1.00 44.38 102 SER A CA 1
ATOM 797 C C . SER A 1 102 ? 4.539 6.451 19.172 1.00 44.38 102 SER A C 1
ATOM 799 O O . SER A 1 102 ? 3.872 7.420 18.823 1.00 44.38 102 SER A O 1
ATOM 801 N N . LEU A 1 103 ? 4.156 5.586 20.108 1.00 44.34 103 LEU A N 1
ATOM 802 C CA . LEU A 1 103 ? 3.473 5.988 21.332 1.00 44.34 103 LEU A CA 1
ATOM 803 C C . LEU A 1 103 ? 4.518 5.879 22.444 1.00 44.34 103 LEU A C 1
ATOM 805 O O . LEU A 1 103 ? 4.490 4.956 23.256 1.00 44.34 103 LEU A O 1
ATOM 809 N N . ALA A 1 104 ? 5.513 6.765 22.438 1.00 41.53 104 ALA A N 1
ATOM 810 C CA . ALA A 1 104 ? 6.388 6.902 23.592 1.00 41.53 104 ALA A CA 1
ATOM 811 C C . ALA A 1 104 ? 5.593 7.565 24.720 1.00 41.53 104 ALA A C 1
ATOM 813 O O . ALA A 1 104 ? 5.639 8.780 24.863 1.00 41.53 104 ALA A O 1
ATOM 814 N N . THR A 1 105 ? 4.797 6.775 25.445 1.00 37.84 105 THR A N 1
ATOM 815 C CA . THR A 1 105 ? 4.683 6.768 26.915 1.00 37.84 105 THR A CA 1
ATOM 816 C C . THR A 1 105 ? 3.629 5.737 27.354 1.00 37.84 105 THR A C 1
ATOM 818 O O . THR A 1 105 ? 2.428 5.883 27.158 1.00 37.84 105 THR A O 1
ATOM 821 N N . THR A 1 106 ? 4.157 4.631 27.878 1.00 37.72 106 THR A N 1
ATOM 822 C CA . THR A 1 106 ? 3.795 4.024 29.167 1.00 37.72 106 THR A CA 1
ATOM 823 C C . THR A 1 106 ? 2.362 3.473 29.371 1.00 37.72 106 THR A C 1
ATOM 825 O O . THR A 1 106 ? 1.389 4.194 29.536 1.00 37.72 106 THR A O 1
ATOM 828 N N . GLN A 1 107 ? 2.303 2.135 29.478 1.00 38.84 107 GLN A N 1
ATOM 829 C CA . GLN A 1 107 ? 1.489 1.364 30.445 1.00 38.84 107 GLN A CA 1
ATOM 830 C C . GLN A 1 107 ? 0.022 0.931 30.192 1.00 38.84 107 GLN A C 1
ATOM 832 O O . GLN A 1 107 ? -0.602 0.469 31.138 1.00 38.84 107 GLN A O 1
ATOM 837 N N . VAL A 1 108 ? -0.504 0.848 28.956 1.00 44.28 108 VAL A N 1
ATOM 838 C CA . VAL A 1 108 ? -1.744 0.045 28.686 1.00 44.28 108 VAL A CA 1
ATOM 839 C C . VAL A 1 108 ? -1.740 -0.652 27.304 1.00 44.28 108 VAL A C 1
ATOM 841 O O . VAL A 1 108 ? -2.662 -0.514 26.498 1.00 44.28 108 VAL A O 1
ATOM 844 N N . TYR A 1 109 ? -0.668 -1.363 26.941 1.00 43.47 109 TYR A N 1
ATOM 845 C CA . TYR A 1 109 ? -0.506 -1.936 25.587 1.00 43.47 109 TYR A CA 1
ATOM 846 C C . TYR A 1 109 ? -0.600 -3.465 25.551 1.00 43.47 109 TYR A C 1
ATOM 848 O O . TYR A 1 109 ? 0.212 -4.144 24.934 1.00 43.47 109 TYR A O 1
ATOM 856 N N . THR A 1 110 ? -1.618 -4.015 26.201 1.00 44.03 110 THR A N 1
ATOM 857 C CA . THR A 1 110 ? -1.972 -5.432 26.136 1.00 44.03 110 THR A CA 1
ATOM 858 C C . THR A 1 110 ? -2.770 -5.721 24.851 1.00 44.03 110 THR A C 1
ATOM 860 O O . THR A 1 110 ? -3.918 -5.319 24.713 1.00 44.03 110 THR A O 1
ATOM 863 N N . HIS A 1 111 ? -2.144 -6.440 23.913 1.00 52.47 111 HIS A N 1
ATOM 864 C CA . HIS A 1 111 ? -2.780 -7.292 22.892 1.00 52.47 111 HIS A CA 1
ATOM 865 C C . HIS A 1 111 ? -3.703 -6.646 21.837 1.00 52.47 111 HIS A C 1
ATOM 867 O O . HIS A 1 111 ? -4.891 -6.952 21.767 1.00 52.47 111 HIS A O 1
ATOM 873 N N . VAL A 1 112 ? -3.146 -5.881 20.891 1.00 60.50 112 VAL A N 1
ATOM 874 C CA . V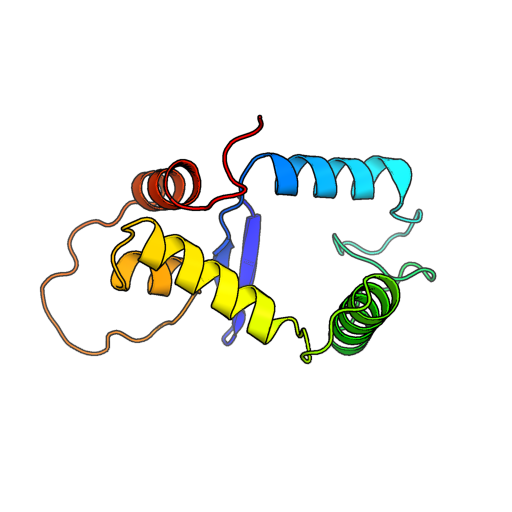AL A 1 112 ? -3.775 -5.805 19.556 1.00 60.50 112 VAL A CA 1
ATOM 875 C C . VAL A 1 112 ? -3.123 -6.869 18.677 1.00 60.50 112 VAL A C 1
ATOM 877 O O . VAL A 1 112 ? -1.983 -6.706 18.245 1.00 60.50 112 VAL A O 1
ATOM 880 N N . SER A 1 113 ? -3.814 -7.992 18.467 1.00 71.62 113 SER A N 1
ATOM 881 C CA . SER A 1 113 ? -3.324 -9.076 17.611 1.00 71.62 113 SER A CA 1
ATOM 882 C C . SER A 1 113 ? -3.449 -8.725 16.122 1.00 71.62 113 SER A C 1
ATOM 884 O O . SER A 1 113 ? -4.261 -7.883 15.723 1.00 71.62 113 SER A O 1
ATOM 886 N N . ILE A 1 114 ? -2.663 -9.388 15.268 1.00 72.38 114 ILE A N 1
ATOM 887 C CA . ILE A 1 114 ? -2.719 -9.203 13.807 1.00 72.38 114 ILE A CA 1
ATOM 888 C C . ILE A 1 114 ? -4.117 -9.552 13.271 1.00 72.38 114 ILE A C 1
ATOM 890 O O . ILE A 1 114 ? -4.609 -8.913 12.339 1.00 72.38 114 ILE A O 1
ATOM 894 N N . GLU A 1 115 ? -4.788 -10.523 13.882 1.00 78.88 115 GLU A N 1
ATOM 895 C CA . GLU A 1 115 ? -6.150 -10.950 13.559 1.00 78.88 115 GLU A CA 1
ATOM 896 C C . GLU A 1 115 ? -7.138 -9.801 13.768 1.00 78.88 115 GLU A C 1
ATOM 898 O O . GLU A 1 115 ? -7.984 -9.544 12.909 1.00 78.88 115 GLU A O 1
ATOM 903 N N . ARG A 1 116 ? -6.980 -9.035 14.857 1.00 79.38 116 ARG A N 1
ATOM 904 C CA . ARG A 1 116 ? -7.809 -7.854 15.110 1.00 79.38 116 ARG A CA 1
ATOM 905 C C . ARG A 1 116 ? -7.570 -6.759 14.071 1.00 79.38 116 ARG A C 1
ATOM 907 O O . ARG A 1 116 ? -8.531 -6.158 13.592 1.00 79.38 116 ARG A O 1
ATOM 914 N N . LEU A 1 117 ? -6.317 -6.532 13.674 1.00 80.31 117 LEU A N 1
ATOM 915 C CA . LEU A 1 117 ? -5.974 -5.570 12.621 1.00 80.31 117 LEU A CA 1
ATOM 916 C C . LEU A 1 117 ? -6.581 -5.967 11.263 1.00 80.31 117 LEU A C 1
ATOM 918 O O . LEU A 1 117 ? -7.114 -5.114 10.547 1.00 80.31 117 LEU A O 1
ATOM 922 N N . LYS A 1 118 ? -6.550 -7.263 10.922 1.00 83.56 118 LYS A N 1
ATOM 923 C CA . LYS A 1 118 ? -7.198 -7.816 9.718 1.00 83.56 118 LYS A CA 1
ATOM 924 C C . LYS A 1 118 ? -8.695 -7.575 9.742 1.00 83.56 118 LYS A C 1
ATOM 926 O O . LYS A 1 118 ? -9.247 -7.105 8.748 1.00 83.56 118 LYS A O 1
ATOM 931 N N . GLU A 1 119 ? -9.327 -7.842 10.878 1.00 85.12 119 GLU A N 1
ATOM 932 C CA . GLU A 1 119 ? -10.762 -7.662 11.045 1.00 85.12 119 GLU A CA 1
ATOM 933 C C . GLU A 1 119 ? -11.188 -6.206 10.859 1.00 85.12 119 GLU A C 1
ATOM 935 O O . GLU A 1 119 ? -12.169 -5.924 10.169 1.00 85.12 119 GLU A O 1
ATOM 940 N N . VAL A 1 120 ? -10.418 -5.265 11.405 1.00 85.06 120 VAL A N 1
ATOM 941 C CA . VAL A 1 120 ? -10.689 -3.832 11.249 1.00 85.06 120 VAL A CA 1
ATOM 942 C C . VAL A 1 120 ? -10.587 -3.405 9.787 1.00 85.06 120 VAL A C 1
ATOM 944 O O . VAL A 1 120 ? -11.508 -2.769 9.273 1.00 85.06 120 VAL A O 1
ATOM 947 N N . VAL A 1 121 ? -9.530 -3.801 9.072 1.00 83.06 121 VAL A N 1
ATOM 948 C CA . VAL A 1 121 ? -9.419 -3.491 7.637 1.00 83.06 121 VAL A CA 1
ATOM 949 C C . VAL A 1 121 ? -10.565 -4.132 6.852 1.00 83.06 121 VAL A C 1
ATOM 951 O O . VAL A 1 121 ? -11.146 -3.477 5.987 1.00 83.06 121 VAL A O 1
ATOM 954 N N . ARG A 1 122 ? -10.931 -5.380 7.161 1.00 86.44 122 ARG A N 1
ATOM 955 C CA . ARG A 1 122 ? -12.000 -6.127 6.481 1.00 86.44 122 ARG A CA 1
ATOM 956 C C . ARG A 1 122 ? -13.381 -5.495 6.666 1.00 86.44 122 ARG A C 1
ATOM 958 O O . ARG A 1 122 ? -14.153 -5.414 5.714 1.00 86.44 122 ARG A O 1
ATOM 965 N N . THR A 1 123 ? -13.695 -5.054 7.879 1.00 86.00 123 THR A N 1
ATOM 966 C CA . THR A 1 123 ? -15.037 -4.573 8.238 1.00 86.00 123 THR A CA 1
ATOM 967 C C . THR A 1 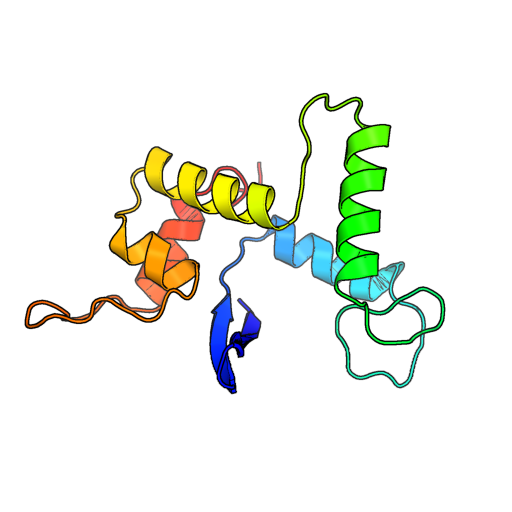123 ? -15.230 -3.080 8.035 1.00 86.00 123 THR A C 1
ATOM 969 O O . THR A 1 123 ? -16.342 -2.671 7.704 1.00 86.00 123 THR A O 1
ATOM 972 N N . ARG A 1 124 ? -14.177 -2.275 8.226 1.00 86.69 124 ARG A N 1
ATOM 973 C CA . ARG A 1 124 ? -14.282 -0.810 8.274 1.00 86.69 124 ARG A CA 1
ATOM 974 C C . ARG A 1 124 ? -13.807 -0.109 7.001 1.00 86.69 124 ARG A C 1
ATOM 976 O O . ARG A 1 124 ? -14.265 0.993 6.724 1.00 86.69 124 ARG A O 1
ATOM 983 N N . HIS A 1 125 ? -12.923 -0.712 6.200 1.00 86.25 125 HIS A N 1
ATOM 984 C CA . HIS A 1 125 ? -12.469 -0.073 4.961 1.00 86.25 125 HIS A CA 1
ATOM 985 C C . HIS A 1 125 ? -13.497 -0.272 3.823 1.00 86.25 125 HIS A C 1
ATOM 987 O O . HIS A 1 125 ? -13.858 -1.413 3.516 1.00 86.25 125 HIS A O 1
ATOM 993 N N . PRO A 1 126 ? -13.927 0.794 3.115 1.00 85.19 126 PRO A N 1
ATOM 994 C CA . PRO A 1 126 ? -15.040 0.743 2.156 1.00 85.19 126 PRO A CA 1
ATOM 995 C C . PRO A 1 126 ? -14.772 -0.153 0.944 1.00 85.19 126 PRO A C 1
ATOM 997 O O . PRO A 1 126 ? -15.700 -0.622 0.292 1.00 85.19 126 PRO A O 1
ATOM 1000 N N . ARG A 1 127 ? -13.499 -0.409 0.627 1.00 83.75 127 ARG A N 1
ATOM 1001 C CA . ARG A 1 127 ? -13.093 -1.282 -0.487 1.00 83.75 127 ARG A CA 1
ATOM 1002 C C . ARG A 1 127 ? -12.694 -2.692 -0.046 1.00 83.75 127 ARG A C 1
ATOM 1004 O O . ARG A 1 127 ? -12.108 -3.405 -0.846 1.00 83.75 127 ARG A O 1
ATOM 1011 N N . SER A 1 128 ? -12.934 -3.088 1.203 1.00 80.62 128 SER A N 1
ATOM 1012 C CA . SER A 1 128 ? -12.580 -4.442 1.662 1.00 80.62 128 SER A CA 1
ATOM 1013 C C . SER A 1 128 ? -13.646 -5.492 1.374 1.00 80.62 128 SER A C 1
ATOM 1015 O O . SER A 1 128 ? -13.317 -6.671 1.320 1.00 80.62 128 SER A O 1
ATOM 1017 N N . LYS A 1 129 ? -14.901 -5.086 1.171 1.00 67.12 129 LYS A N 1
ATOM 1018 C CA . LYS A 1 129 ? -15.985 -5.990 0.785 1.00 67.12 129 LYS A CA 1
ATOM 1019 C C . LYS A 1 129 ? -16.096 -5.996 -0.738 1.00 67.12 129 LYS A C 1
ATOM 1021 O O . LYS A 1 129 ? -16.285 -4.941 -1.347 1.00 67.12 129 LYS A O 1
ATOM 1026 N N . THR A 1 130 ? -15.935 -7.165 -1.347 1.00 53.56 130 THR A N 1
ATOM 1027 C CA . THR A 1 130 ? -16.338 -7.392 -2.739 1.00 53.56 130 THR A CA 1
ATOM 1028 C C . THR A 1 130 ? -17.866 -7.327 -2.773 1.00 53.56 130 THR A C 1
ATOM 1030 O O . THR A 1 130 ? -18.513 -7.920 -1.911 1.00 53.56 130 THR A O 1
ATOM 1033 N N . LYS A 1 131 ? -18.416 -6.513 -3.678 1.00 39.34 131 LYS A N 1
ATOM 1034 C CA . LYS A 1 131 ? -19.848 -6.526 -3.991 1.00 39.34 131 LYS A CA 1
ATOM 1035 C C . LYS A 1 131 ? -20.179 -7.801 -4.751 1.00 39.34 131 LYS A C 1
ATOM 1037 O O . LYS A 1 131 ? -19.325 -8.177 -5.585 1.00 39.34 131 LYS A O 1
#

Radius of gyration: 16.81 Å; chains: 1; bounding box: 35×31×49 Å

pLDDT: mean 82.85, std 14.94, range [37.72, 97.19]

Secondary structure (DSSP, 8-state):
-EEEE-GGG-EEEEP--HHHHHHHHHIIIIISPP-S---SSB-TTSSBPPHHHHHHHHHHHHHHTT--S---HHHHHHHHHHHHHHTT--HHHHHHHHT-----S-S------HHHHHHHHHHHSTTSS--

Foldseek 3Di:
DDWDQDPPRDIADAADADVVVVVLVCCVPPPQDDEPDPESDADPVRHHDDQVNQQVVQQVVCVVVVPDDDDGPVVVLVVQLVQLVVLPHDNVLSCRNSVPDDPPDDDDDPDPDVVNSNVSCCRRHPPRDDD

Sequence (131 aa):
EVRVRGKGMKDRVALFGDPCASAIRAWLKHERPTTSSPALFVNRRGGRLTTRTLQNVVQRRRRLLGLGEPITPHSLRHSFATHLLNGGADLKTVQQLLGHESLATTQVYTHVSIERLKEVVRTRHPRSKTK